Protein AF-A0A536CU49-F1 (afdb_monomer_lite)

Structure (mmCIF, N/CA/C/O backbo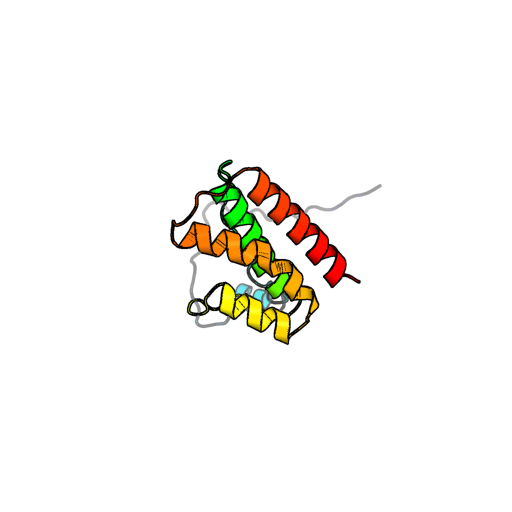ne):
data_AF-A0A536CU49-F1
#
_entry.id   AF-A0A536CU49-F1
#
loop_
_atom_site.group_PDB
_atom_site.id
_atom_site.type_symbol
_atom_site.label_atom_id
_atom_site.label_alt_id
_atom_site.label_comp_id
_atom_site.label_asym_id
_atom_site.label_entity_id
_atom_site.label_seq_id
_atom_site.pdbx_PDB_ins_code
_atom_site.Cartn_x
_atom_site.Cartn_y
_atom_site.Cartn_z
_atom_site.occupancy
_atom_site.B_iso_or_equiv
_atom_site.auth_seq_id
_atom_site.auth_comp_id
_atom_site.auth_asym_id
_atom_site.auth_atom_id
_atom_site.pdbx_PDB_model_num
ATOM 1 N N . GLU A 1 1 ? 16.621 44.906 29.253 1.00 39.53 1 GLU A N 1
ATOM 2 C CA . GLU A 1 1 ? 17.846 44.159 28.904 1.00 39.53 1 GLU A CA 1
ATOM 3 C C . GLU A 1 1 ? 17.840 42.791 29.567 1.00 39.53 1 GLU A C 1
ATOM 5 O O . GLU A 1 1 ? 17.280 42.629 30.644 1.00 39.53 1 GLU A O 1
ATOM 10 N N . ARG A 1 2 ? 18.380 41.801 28.858 1.00 41.38 2 ARG A N 1
ATOM 11 C CA . ARG A 1 2 ? 18.356 40.365 29.150 1.00 41.38 2 ARG A CA 1
ATOM 12 C C . ARG A 1 2 ? 19.735 39.996 29.711 1.00 41.38 2 ARG A C 1
ATOM 14 O O . ARG A 1 2 ? 20.719 40.246 29.029 1.00 41.38 2 ARG A O 1
ATOM 21 N N . MET A 1 3 ? 19.827 39.359 30.877 1.00 35.41 3 MET A N 1
ATOM 22 C CA . MET A 1 3 ? 21.050 38.648 31.283 1.00 35.41 3 MET A CA 1
ATOM 23 C C . MET A 1 3 ? 20.686 37.249 31.773 1.00 35.41 3 MET A C 1
ATOM 25 O O . MET A 1 3 ? 20.320 37.025 32.922 1.00 35.41 3 MET A O 1
ATOM 29 N N . VAL A 1 4 ? 20.763 36.308 30.833 1.00 48.16 4 VAL A N 1
ATOM 30 C CA . VAL A 1 4 ? 20.744 34.866 31.074 1.00 48.16 4 VAL A CA 1
ATOM 31 C C . VAL A 1 4 ? 22.100 34.501 31.668 1.00 48.16 4 VAL A C 1
ATOM 33 O O . VAL A 1 4 ? 23.130 34.658 31.018 1.00 48.16 4 VAL A O 1
ATOM 36 N N . ARG A 1 5 ? 22.116 34.050 32.922 1.00 48.97 5 ARG A N 1
ATOM 37 C CA . ARG A 1 5 ? 23.337 33.590 33.585 1.00 48.97 5 ARG A CA 1
ATOM 38 C C . ARG A 1 5 ? 23.568 32.130 33.198 1.00 48.97 5 ARG A C 1
ATOM 40 O O . ARG A 1 5 ? 23.006 31.226 33.809 1.00 48.97 5 ARG A O 1
ATOM 47 N N . GLU A 1 6 ? 24.359 31.908 32.152 1.00 46.66 6 GLU A N 1
ATOM 48 C CA . GLU A 1 6 ? 24.863 30.580 31.797 1.00 46.66 6 GLU A CA 1
ATOM 49 C C . GLU A 1 6 ? 25.726 30.036 32.942 1.00 46.66 6 GLU A C 1
ATOM 51 O O . GLU A 1 6 ? 26.795 30.560 33.254 1.00 46.66 6 GLU A O 1
ATOM 56 N N . ARG A 1 7 ? 25.262 28.964 33.585 1.00 47.81 7 ARG A N 1
ATOM 57 C CA . ARG A 1 7 ? 26.056 28.182 34.534 1.00 47.81 7 ARG A CA 1
ATOM 58 C C . ARG A 1 7 ? 26.721 27.048 33.748 1.00 47.81 7 ARG A C 1
ATOM 60 O O . ARG A 1 7 ? 26.145 25.979 33.581 1.00 47.81 7 ARG A O 1
ATOM 67 N N . ARG A 1 8 ? 27.918 27.302 33.213 1.00 46.06 8 ARG A N 1
ATOM 68 C CA . ARG A 1 8 ? 28.771 26.259 32.621 1.00 46.06 8 ARG A CA 1
ATOM 69 C C . ARG A 1 8 ? 29.323 25.381 33.744 1.00 46.06 8 ARG A C 1
ATOM 71 O O . ARG A 1 8 ? 30.083 25.857 34.581 1.00 46.06 8 ARG A O 1
ATOM 78 N N . ILE A 1 9 ? 28.926 24.112 33.766 1.00 47.34 9 ILE A N 1
ATOM 79 C CA . ILE A 1 9 ? 29.570 23.088 34.593 1.00 47.34 9 ILE A CA 1
ATOM 80 C C . ILE A 1 9 ? 30.825 22.659 33.833 1.00 47.34 9 ILE A C 1
ATOM 82 O O . ILE A 1 9 ? 30.732 22.016 32.790 1.00 47.34 9 ILE A O 1
ATOM 86 N N . ALA A 1 10 ? 31.993 23.072 34.319 1.00 42.09 10 ALA A N 1
ATOM 87 C CA . ALA A 1 10 ? 33.265 22.542 33.852 1.00 42.09 10 ALA A CA 1
ATOM 88 C C . ALA A 1 10 ? 33.465 21.158 34.485 1.00 42.09 10 ALA A C 1
ATOM 90 O O . ALA A 1 10 ? 33.571 21.043 35.705 1.00 42.09 10 ALA A O 1
ATOM 91 N N . LEU A 1 11 ? 33.468 20.111 33.660 1.00 51.81 11 LEU A N 1
ATOM 92 C CA . LEU A 1 11 ? 33.901 18.778 34.075 1.00 51.81 11 LEU A CA 1
ATOM 93 C C . LEU A 1 11 ? 35.438 18.779 34.150 1.00 51.81 11 LEU A C 1
ATOM 95 O O . LEU A 1 11 ? 36.073 19.205 33.182 1.00 51.81 11 LEU A O 1
ATOM 99 N N . PRO A 1 12 ? 36.050 18.349 35.267 1.00 46.56 12 PRO A N 1
ATOM 100 C CA . PRO A 1 12 ? 37.499 18.254 35.357 1.00 46.56 12 PRO A CA 1
ATOM 101 C C . PRO A 1 12 ? 38.023 17.209 34.362 1.00 46.56 12 PRO A C 1
ATOM 103 O O . PRO A 1 12 ? 37.477 16.112 34.228 1.00 46.56 12 PRO A O 1
ATOM 106 N N . ILE A 1 13 ? 39.085 17.582 33.648 1.00 45.22 13 ILE A N 1
ATOM 107 C CA . ILE A 1 13 ? 39.816 16.719 32.718 1.00 45.22 13 ILE A CA 1
ATOM 108 C C . ILE A 1 13 ? 40.393 15.555 33.532 1.00 45.22 13 ILE A C 1
ATOM 110 O O . ILE A 1 13 ? 41.222 15.777 34.410 1.00 45.22 13 ILE A O 1
ATOM 114 N N . GLY A 1 14 ? 39.927 14.334 33.257 1.00 51.25 14 GLY A N 1
ATOM 115 C CA . GLY A 1 14 ? 40.419 13.104 33.892 1.00 51.25 14 GLY A CA 1
ATOM 116 C C . GLY A 1 14 ? 39.410 12.330 34.746 1.00 51.25 14 GLY A C 1
ATOM 117 O O . GLY A 1 14 ? 39.788 11.322 35.330 1.00 51.25 14 GLY A O 1
ATOM 118 N N . ALA A 1 15 ? 38.140 12.741 34.819 1.00 40.94 15 ALA A N 1
ATOM 119 C CA . ALA A 1 15 ? 37.104 11.902 35.421 1.00 40.94 15 AL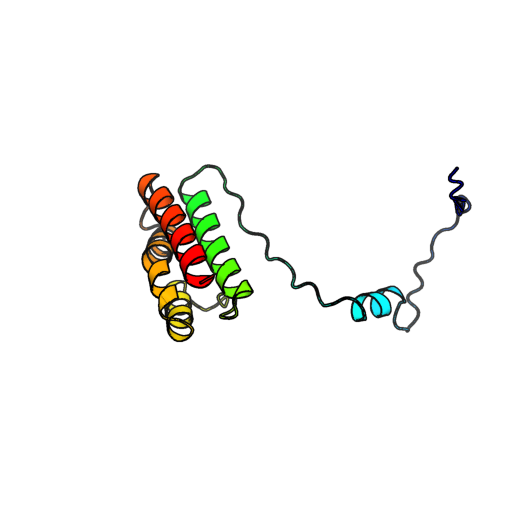A A CA 1
ATOM 120 C C . ALA A 1 15 ? 36.672 10.807 34.430 1.00 40.94 15 ALA A C 1
ATOM 122 O O . ALA A 1 15 ? 35.810 11.029 33.576 1.00 40.94 15 ALA A O 1
ATOM 123 N N . GLU A 1 16 ? 37.274 9.623 34.530 1.00 39.31 16 GLU A N 1
ATOM 124 C CA . GLU A 1 16 ? 36.664 8.421 33.972 1.00 39.31 16 GLU A CA 1
ATOM 125 C C . GLU A 1 16 ? 35.328 8.213 34.688 1.00 39.31 16 GLU A C 1
ATOM 127 O O . GLU A 1 16 ? 35.263 8.029 35.903 1.00 39.31 16 GLU A O 1
ATOM 132 N N . LEU A 1 17 ? 34.230 8.316 33.938 1.00 43.00 17 LEU A N 1
ATOM 133 C CA . LEU A 1 17 ? 32.925 7.901 34.428 1.00 43.00 17 LEU A CA 1
ATOM 134 C C . LEU A 1 17 ? 32.964 6.377 34.538 1.00 43.00 17 LEU A C 1
ATOM 136 O O . LEU A 1 17 ? 32.616 5.680 33.582 1.00 43.00 17 LEU A O 1
ATOM 140 N N . GLU A 1 18 ? 33.399 5.867 35.691 1.00 40.34 18 GLU A N 1
ATOM 141 C CA . GLU A 1 18 ? 33.148 4.484 36.072 1.00 40.34 18 GLU A CA 1
ATOM 142 C C . GLU A 1 18 ? 31.644 4.254 35.955 1.00 40.34 18 GLU A C 1
ATOM 144 O O . GLU A 1 18 ? 30.824 4.794 36.704 1.00 40.34 18 GLU A O 1
ATOM 149 N N . ARG A 1 19 ? 31.258 3.495 34.930 1.00 52.81 19 ARG A N 1
ATOM 150 C CA . ARG A 1 19 ? 29.873 3.129 34.668 1.00 52.81 19 ARG A CA 1
ATOM 151 C C . ARG A 1 19 ? 29.519 2.003 35.640 1.00 52.81 19 ARG A C 1
ATOM 153 O O . ARG A 1 19 ? 29.386 0.852 35.242 1.00 52.81 19 ARG A O 1
ATOM 160 N N . GLY A 1 20 ? 29.436 2.342 36.925 1.00 43.81 20 GLY A N 1
ATOM 161 C CA . GLY A 1 20 ? 28.988 1.445 37.978 1.00 43.81 20 GLY A CA 1
ATOM 162 C C . GLY A 1 20 ? 27.542 1.051 37.709 1.00 43.81 20 GLY A C 1
ATOM 163 O O . GLY A 1 20 ? 26.629 1.854 37.893 1.00 43.81 20 GLY A O 1
ATOM 164 N N . ALA A 1 21 ? 27.334 -0.175 37.232 1.00 54.06 21 ALA A N 1
ATOM 165 C CA . ALA A 1 21 ? 26.029 -0.812 37.256 1.00 54.06 21 ALA A CA 1
ATOM 166 C C . ALA A 1 21 ? 25.732 -1.176 38.715 1.00 54.06 21 ALA A C 1
ATOM 168 O O . ALA A 1 21 ? 26.064 -2.261 39.180 1.00 54.06 21 ALA A O 1
ATOM 169 N N . THR A 1 22 ? 25.189 -0.223 39.466 1.00 51.44 22 THR A N 1
ATOM 170 C CA . THR A 1 22 ? 24.542 -0.508 40.744 1.00 51.44 22 THR A CA 1
ATOM 171 C C . THR A 1 22 ? 23.198 -1.178 40.466 1.00 51.44 22 THR A C 1
ATOM 173 O O . THR A 1 22 ? 22.490 -0.783 39.538 1.00 51.44 22 THR A O 1
ATOM 176 N N . ASP A 1 23 ? 22.854 -2.197 41.259 1.00 54.44 23 ASP A N 1
ATOM 177 C CA . ASP A 1 23 ? 21.572 -2.918 41.238 1.00 54.44 23 ASP A CA 1
ATOM 178 C C . ASP A 1 23 ? 20.404 -2.001 41.653 1.00 54.44 23 ASP A C 1
ATOM 180 O O . ASP A 1 23 ? 19.811 -2.116 42.724 1.00 54.44 23 ASP A O 1
ATOM 184 N N . GLY A 1 24 ? 20.087 -1.026 40.805 1.00 65.06 24 GLY A N 1
ATOM 185 C CA . GLY A 1 24 ? 19.047 -0.038 41.027 1.00 65.06 24 GLY A CA 1
ATOM 186 C C . GLY A 1 24 ? 18.617 0.622 39.722 1.00 65.06 24 GLY A C 1
ATOM 187 O O . GLY A 1 24 ? 19.417 0.845 38.813 1.00 65.06 24 GLY A O 1
ATOM 188 N N . LEU A 1 25 ? 17.321 0.927 39.623 1.00 55.09 25 LEU A N 1
ATOM 189 C CA . LEU A 1 25 ? 16.727 1.651 38.497 1.00 55.09 25 LEU A CA 1
ATOM 190 C C . LEU A 1 25 ? 17.508 2.945 38.239 1.00 55.09 25 LEU A C 1
ATOM 192 O O . LEU A 1 25 ? 17.478 3.877 39.043 1.00 55.09 25 LEU A O 1
ATOM 196 N N . SER A 1 26 ? 18.212 2.999 37.108 1.00 73.25 26 SER A N 1
ATOM 197 C CA . SER A 1 26 ? 18.966 4.189 36.727 1.00 73.25 26 SER A CA 1
ATOM 198 C C . SER A 1 26 ? 18.027 5.386 36.563 1.00 73.25 26 SER A C 1
ATOM 200 O O . SER A 1 26 ? 16.892 5.251 36.101 1.00 73.25 26 SER A O 1
ATOM 202 N N . LEU A 1 27 ? 18.515 6.591 36.873 1.00 73.25 27 LEU A N 1
ATOM 203 C CA . LEU A 1 27 ? 17.778 7.838 36.635 1.00 73.25 27 LEU A CA 1
ATOM 204 C C . LEU A 1 27 ? 17.278 7.936 35.180 1.00 73.25 27 LEU A C 1
ATOM 206 O O . LEU A 1 27 ? 16.182 8.431 34.931 1.00 73.25 27 LEU A O 1
ATOM 210 N N . GLY A 1 28 ? 18.046 7.402 34.224 1.00 73.38 28 GLY A N 1
ATOM 211 C CA . GLY A 1 28 ? 17.640 7.300 32.822 1.00 73.38 28 GLY A CA 1
ATOM 212 C C . GLY A 1 28 ? 16.418 6.402 32.601 1.00 73.38 28 GLY A C 1
ATOM 213 O O . GLY A 1 28 ? 15.539 6.768 31.826 1.00 73.38 28 GLY A O 1
ATOM 214 N N . ALA A 1 29 ? 16.315 5.271 33.307 1.00 71.44 29 ALA A N 1
ATOM 215 C CA . ALA A 1 29 ? 15.147 4.391 33.250 1.00 71.44 29 ALA A CA 1
ATOM 216 C C . ALA A 1 29 ? 13.896 5.058 33.851 1.00 71.44 29 ALA A C 1
ATOM 218 O O . ALA A 1 29 ? 12.811 4.959 33.277 1.00 71.44 29 ALA A O 1
ATOM 219 N N . THR A 1 30 ? 14.057 5.800 34.950 1.00 74.50 30 THR A N 1
ATOM 220 C CA . THR A 1 30 ? 12.977 6.584 35.572 1.00 74.50 30 THR A CA 1
ATOM 221 C C . THR A 1 30 ? 12.513 7.732 34.674 1.00 74.50 30 THR A C 1
ATOM 223 O O . THR A 1 30 ? 11.322 7.971 34.535 1.00 74.50 30 THR A O 1
ATOM 226 N N . LEU A 1 31 ? 13.423 8.433 33.996 1.00 76.69 31 LEU A N 1
ATOM 227 C CA . LEU A 1 31 ? 13.039 9.481 33.043 1.00 76.69 31 LEU A CA 1
ATOM 228 C C . LEU A 1 31 ? 12.387 8.901 31.780 1.00 76.69 31 LEU A C 1
ATOM 230 O O . LEU A 1 31 ? 11.441 9.483 31.251 1.00 76.69 31 LEU A O 1
ATOM 234 N N . ALA A 1 32 ? 12.845 7.737 31.312 1.00 70.94 32 ALA A N 1
ATOM 235 C CA . ALA A 1 32 ? 12.245 7.047 30.174 1.00 70.94 32 ALA A CA 1
ATOM 236 C C . ALA A 1 32 ? 10.812 6.564 30.455 1.00 70.94 32 ALA A C 1
ATOM 238 O O . ALA A 1 32 ? 10.0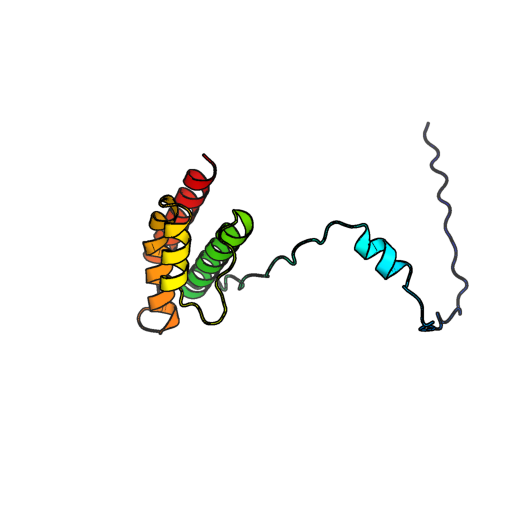12 6.510 29.523 1.00 70.94 32 ALA A O 1
ATOM 239 N N . SER A 1 33 ? 10.471 6.235 31.707 1.00 71.19 33 SER A N 1
ATOM 240 C CA . SER A 1 33 ? 9.108 5.835 32.088 1.00 71.19 33 SER A CA 1
ATOM 241 C C . SER A 1 33 ? 8.137 7.016 32.209 1.00 71.19 33 SER A C 1
ATOM 243 O O . SER A 1 33 ? 6.934 6.823 32.041 1.00 71.19 33 SER A O 1
ATOM 245 N N . LEU A 1 34 ? 8.647 8.231 32.446 1.00 79.56 34 LEU A N 1
ATOM 246 C CA . LEU A 1 34 ? 7.858 9.470 32.496 1.00 79.56 34 LEU A CA 1
ATOM 247 C C . LEU A 1 34 ? 7.549 10.045 31.109 1.00 79.56 34 LEU A C 1
ATOM 249 O O . LEU A 1 34 ? 6.610 10.826 30.950 1.00 79.56 34 LEU A O 1
ATOM 253 N N . LEU A 1 35 ? 8.335 9.681 30.096 1.00 71.31 35 LEU A N 1
ATOM 254 C CA . LEU A 1 35 ? 8.069 10.075 28.721 1.00 71.31 35 LEU A CA 1
ATOM 255 C C . LEU A 1 35 ? 7.028 9.123 28.116 1.00 71.31 35 LEU A C 1
ATOM 257 O O . LEU A 1 35 ? 7.178 7.904 28.231 1.00 71.31 35 LEU A O 1
ATOM 261 N N . PRO A 1 36 ? 5.996 9.636 27.414 1.00 64.31 36 PRO A N 1
ATOM 262 C CA . PRO A 1 36 ? 5.111 8.783 26.638 1.00 64.31 36 PRO A CA 1
ATOM 263 C C . PRO A 1 36 ? 5.972 7.903 25.739 1.00 64.31 36 PRO A C 1
ATOM 265 O O . PRO A 1 36 ? 6.839 8.424 25.030 1.00 64.31 36 PRO A O 1
ATOM 268 N N . ARG A 1 37 ? 5.754 6.581 25.769 1.00 60.91 37 ARG A N 1
ATOM 269 C CA . ARG A 1 37 ? 6.434 5.644 24.869 1.00 60.91 37 ARG A CA 1
ATOM 270 C C . ARG A 1 37 ? 6.243 6.138 23.438 1.00 60.91 37 ARG A C 1
ATOM 272 O O . ARG A 1 37 ? 5.193 5.926 22.832 1.00 60.91 37 ARG A O 1
ATOM 279 N N . ARG A 1 38 ? 7.255 6.812 22.884 1.00 55.69 38 ARG A N 1
ATOM 280 C CA . ARG A 1 38 ? 7.277 7.155 21.466 1.00 55.69 38 ARG A CA 1
ATOM 281 C C . ARG A 1 38 ? 7.305 5.828 20.731 1.00 55.69 38 ARG A C 1
ATOM 283 O O . ARG A 1 38 ? 8.306 5.117 20.790 1.00 55.69 38 ARG A O 1
ATOM 290 N N . ARG A 1 39 ? 6.195 5.478 20.074 1.00 59.44 39 ARG A N 1
ATOM 291 C CA . ARG A 1 39 ? 6.162 4.336 19.158 1.00 59.44 39 ARG A CA 1
ATOM 292 C C . ARG A 1 39 ? 7.322 4.523 18.183 1.00 59.44 39 ARG A C 1
ATOM 294 O O . ARG A 1 39 ? 7.403 5.553 17.511 1.00 59.44 39 ARG A O 1
ATOM 301 N N . SER A 1 40 ? 8.252 3.571 18.190 1.00 57.69 40 SER A N 1
ATOM 302 C CA . SER A 1 40 ? 9.358 3.511 17.238 1.00 57.69 40 SER A CA 1
ATOM 303 C C . SER A 1 40 ? 8.780 3.681 15.833 1.00 57.69 40 SER A C 1
ATOM 305 O O . SER A 1 40 ? 7.950 2.880 15.406 1.00 57.69 40 SER A O 1
AT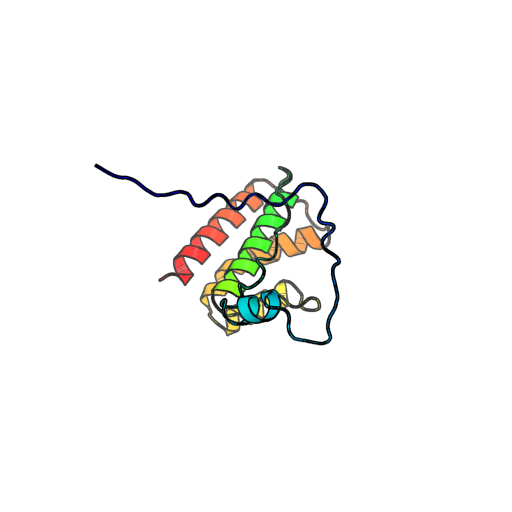OM 307 N N . ARG A 1 41 ? 9.150 4.759 15.132 1.00 64.62 41 ARG A N 1
ATOM 308 C CA . ARG A 1 41 ? 8.747 4.937 13.734 1.00 64.62 41 ARG A CA 1
ATOM 309 C C . ARG A 1 41 ? 9.518 3.914 12.910 1.00 64.62 41 ARG A C 1
ATOM 311 O O . ARG A 1 41 ? 10.729 4.046 12.747 1.00 64.62 41 ARG A O 1
ATOM 318 N N . ARG A 1 42 ? 8.813 2.912 12.383 1.00 79.44 42 ARG A N 1
ATOM 319 C CA . ARG A 1 42 ? 9.377 1.922 11.460 1.00 79.44 42 ARG A CA 1
ATOM 320 C C . ARG A 1 42 ? 9.951 2.652 10.238 1.00 79.44 42 ARG A C 1
ATOM 322 O O . ARG A 1 42 ? 9.216 3.328 9.513 1.00 79.44 42 ARG A O 1
ATOM 329 N N . ARG A 1 43 ? 11.270 2.568 10.027 1.00 78.50 43 ARG A N 1
ATOM 330 C CA . ARG A 1 43 ? 11.942 3.234 8.900 1.00 78.50 43 ARG A CA 1
ATOM 331 C C . ARG A 1 43 ? 11.606 2.496 7.609 1.00 78.50 43 ARG A C 1
ATOM 333 O O . ARG A 1 43 ? 11.827 1.294 7.523 1.00 78.50 43 ARG A O 1
ATOM 340 N N . GLY A 1 44 ? 11.058 3.221 6.640 1.00 78.69 44 GLY A N 1
ATOM 341 C CA . GLY A 1 44 ? 10.725 2.653 5.338 1.00 78.69 44 GLY A CA 1
ATOM 342 C C . GLY A 1 44 ? 11.935 2.393 4.455 1.00 78.69 44 GLY A C 1
ATOM 343 O O . GLY A 1 44 ? 13.004 2.959 4.710 1.00 78.69 44 GLY A O 1
ATOM 344 N N . PRO A 1 45 ? 11.761 1.557 3.417 1.00 82.75 45 PRO A N 1
ATOM 345 C CA . PRO A 1 45 ? 12.755 1.416 2.366 1.00 82.75 45 PRO A CA 1
ATOM 346 C C . PRO A 1 45 ? 13.022 2.779 1.716 1.00 82.75 45 PRO A C 1
ATOM 348 O O . PRO A 1 45 ? 12.131 3.630 1.624 1.00 82.75 45 PRO A O 1
ATOM 351 N N . HIS A 1 46 ? 14.271 2.993 1.305 1.00 77.50 46 HIS A N 1
ATOM 352 C CA . HIS A 1 46 ? 14.647 4.167 0.528 1.00 77.50 46 HIS A CA 1
ATOM 353 C C . HIS A 1 46 ? 14.098 4.034 -0.897 1.00 77.50 46 HIS A C 1
ATOM 355 O O . HIS A 1 46 ? 14.077 2.932 -1.443 1.00 77.50 46 HIS A O 1
ATOM 361 N N . ASP A 1 47 ? 13.646 5.146 -1.475 1.00 82.06 47 ASP A N 1
ATOM 362 C CA . ASP A 1 47 ? 13.315 5.205 -2.898 1.00 82.06 47 ASP A CA 1
ATOM 363 C C . ASP A 1 47 ? 14.638 5.308 -3.665 1.00 82.06 47 ASP A C 1
ATOM 365 O O . ASP A 1 47 ? 15.341 6.309 -3.554 1.00 82.06 47 ASP A O 1
ATOM 369 N N . ASP A 1 48 ? 15.011 4.240 -4.366 1.00 86.81 48 ASP A N 1
ATOM 370 C CA . ASP A 1 48 ? 16.259 4.122 -5.128 1.00 86.81 48 ASP A CA 1
ATOM 371 C C . ASP A 1 48 ? 16.171 4.769 -6.524 1.00 86.81 48 ASP A C 1
ATOM 373 O O . ASP A 1 48 ? 17.093 4.646 -7.328 1.00 86.81 48 ASP A O 1
ATOM 377 N N . GLY A 1 49 ? 15.065 5.463 -6.819 1.00 88.62 49 GLY A N 1
ATOM 378 C CA . GLY A 1 49 ? 14.799 6.085 -8.114 1.00 88.62 49 GLY A CA 1
ATOM 379 C C . GLY A 1 49 ? 14.225 5.119 -9.149 1.00 88.62 49 GLY A C 1
ATOM 380 O O . GLY A 1 49 ? 13.862 5.549 -10.245 1.00 88.62 49 GLY A O 1
ATOM 381 N N . THR A 1 50 ? 14.097 3.831 -8.820 1.00 93.62 50 THR A N 1
ATOM 382 C CA . THR A 1 50 ? 13.458 2.847 -9.694 1.00 93.62 50 THR A CA 1
ATOM 383 C C . THR A 1 50 ? 11.946 2.797 -9.454 1.00 93.62 50 THR A C 1
ATOM 385 O O . THR A 1 50 ? 11.475 3.043 -8.338 1.00 93.62 50 THR A O 1
ATOM 388 N N . PRO A 1 51 ? 11.145 2.401 -10.460 1.00 94.81 51 PRO A N 1
ATOM 389 C CA . PRO A 1 51 ? 9.718 2.162 -10.256 1.00 94.81 51 PRO A CA 1
ATOM 390 C C . PRO A 1 51 ? 9.420 1.140 -9.145 1.00 94.81 51 PRO A C 1
ATOM 392 O O . PRO A 1 51 ? 8.479 1.311 -8.370 1.00 94.81 51 PRO A O 1
ATOM 395 N N . ALA A 1 52 ? 10.255 0.104 -9.020 1.00 93.50 52 ALA A N 1
ATOM 396 C CA . ALA A 1 52 ? 10.124 -0.916 -7.985 1.00 93.50 52 ALA A CA 1
ATOM 397 C C . ALA A 1 52 ? 10.387 -0.355 -6.577 1.00 93.50 52 ALA A C 1
ATOM 399 O O . ALA A 1 52 ? 9.627 -0.634 -5.646 1.00 93.50 52 ALA A O 1
ATOM 400 N N . GLY A 1 53 ? 11.436 0.455 -6.409 1.00 93.75 53 GLY A N 1
ATOM 401 C CA . GLY A 1 53 ? 11.732 1.146 -5.153 1.00 93.75 53 GLY A CA 1
ATOM 402 C C . GLY A 1 53 ? 10.612 2.099 -4.746 1.00 93.75 53 GLY A C 1
ATOM 403 O O . GLY A 1 53 ? 10.141 2.049 -3.605 1.00 93.75 53 GLY A O 1
ATOM 404 N N . ALA A 1 54 ? 10.101 2.879 -5.700 1.00 95.19 54 ALA A N 1
ATOM 405 C CA . ALA A 1 54 ? 8.961 3.759 -5.480 1.00 95.19 54 ALA A CA 1
ATOM 406 C C . ALA A 1 54 ? 7.715 2.985 -5.017 1.00 95.19 54 ALA A C 1
ATOM 408 O O . ALA A 1 54 ? 7.070 3.387 -4.046 1.00 95.19 54 ALA A O 1
ATOM 409 N N . LEU A 1 55 ? 7.394 1.849 -5.648 1.00 95.50 55 LEU A N 1
ATOM 410 C CA . LEU A 1 55 ? 6.237 1.034 -5.268 1.00 95.50 55 LEU A CA 1
ATOM 411 C C . LEU A 1 55 ? 6.384 0.422 -3.865 1.00 95.50 55 LEU A C 1
ATOM 413 O O . LEU A 1 55 ? 5.449 0.482 -3.064 1.00 95.50 55 LEU A O 1
ATOM 417 N N . ARG A 1 56 ? 7.578 -0.076 -3.510 1.00 95.06 56 ARG A N 1
ATOM 418 C CA . ARG A 1 56 ? 7.883 -0.542 -2.141 1.00 95.06 56 ARG A CA 1
ATOM 419 C C . ARG A 1 56 ? 7.713 0.577 -1.114 1.00 95.06 56 ARG A C 1
ATOM 421 O O . ARG A 1 56 ? 7.151 0.347 -0.042 1.00 95.06 56 ARG A O 1
ATOM 428 N N . ALA A 1 57 ? 8.174 1.786 -1.432 1.00 95.00 57 ALA A N 1
ATOM 429 C CA . ALA A 1 57 ? 8.020 2.946 -0.562 1.00 95.00 57 ALA A CA 1
ATOM 430 C C . ALA A 1 57 ? 6.545 3.352 -0.392 1.00 95.00 57 ALA A C 1
ATOM 432 O O . ALA A 1 57 ? 6.137 3.698 0.718 1.00 95.00 57 ALA A O 1
ATOM 433 N N . ILE A 1 58 ? 5.732 3.280 -1.453 1.00 96.19 58 ILE A N 1
ATOM 434 C CA . ILE A 1 58 ? 4.285 3.550 -1.402 1.00 96.19 58 ILE A CA 1
ATOM 435 C C . ILE A 1 58 ? 3.577 2.527 -0.510 1.00 96.19 58 ILE A C 1
ATOM 437 O O . ILE A 1 58 ? 2.866 2.923 0.414 1.00 96.19 58 ILE A O 1
ATOM 441 N N . TYR A 1 59 ? 3.824 1.231 -0.713 1.00 96.62 59 TYR A N 1
ATOM 442 C CA . TYR A 1 59 ? 3.239 0.189 0.131 1.00 96.62 59 TYR A CA 1
ATOM 443 C C . TYR A 1 59 ? 3.655 0.345 1.602 1.00 96.62 59 TYR A C 1
ATOM 445 O O . TYR A 1 59 ? 2.827 0.262 2.506 1.00 96.62 59 TYR A O 1
ATOM 453 N N . TRP A 1 60 ? 4.917 0.689 1.877 1.00 95.75 60 TRP A N 1
ATOM 454 C CA . TRP A 1 60 ? 5.351 0.972 3.248 1.00 95.75 60 TRP A CA 1
ATOM 455 C C . TRP A 1 60 ? 4.615 2.159 3.883 1.00 95.75 60 TRP A C 1
ATOM 457 O O . TRP A 1 60 ? 4.295 2.139 5.074 1.00 95.75 60 TRP A O 1
ATOM 467 N N . ARG A 1 61 ? 4.333 3.211 3.103 1.00 95.69 61 ARG A N 1
ATOM 468 C CA . ARG A 1 61 ? 3.544 4.360 3.573 1.00 95.69 61 ARG A CA 1
ATOM 469 C C . ARG A 1 61 ? 2.104 3.963 3.885 1.00 95.69 61 ARG A C 1
ATOM 471 O O . ARG A 1 61 ? 1.593 4.435 4.900 1.00 95.69 61 ARG A O 1
ATOM 478 N N . LEU A 1 62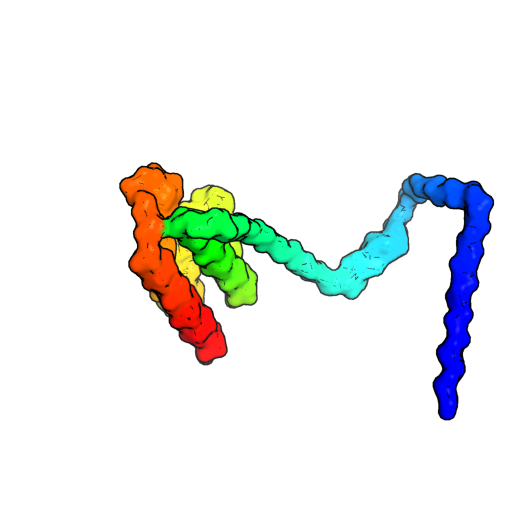 ? 1.501 3.075 3.089 1.00 97.00 62 LEU A N 1
ATOM 479 C CA . LEU A 1 62 ? 0.185 2.488 3.363 1.00 97.00 62 LEU A CA 1
ATOM 480 C C . LEU A 1 62 ? 0.177 1.745 4.711 1.00 97.00 62 LEU A C 1
ATOM 482 O O . LEU A 1 62 ? -0.671 2.029 5.555 1.00 97.00 62 LEU A O 1
ATOM 486 N N . LEU A 1 63 ? 1.168 0.883 4.972 1.00 95.81 63 LEU A N 1
ATOM 487 C CA . LEU A 1 63 ? 1.303 0.196 6.268 1.00 95.81 63 LEU A CA 1
ATOM 488 C C . LEU A 1 63 ? 1.429 1.190 7.432 1.00 95.81 63 L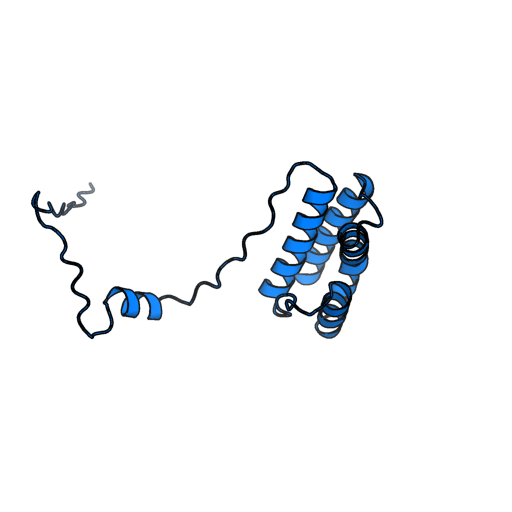EU A C 1
ATOM 490 O O . LEU A 1 63 ? 0.782 1.052 8.470 1.00 95.81 63 LEU A O 1
ATOM 494 N N . GLY A 1 64 ? 2.231 2.239 7.240 1.00 94.62 64 GLY A N 1
ATOM 495 C CA . GLY A 1 64 ? 2.371 3.306 8.224 1.00 94.62 64 GLY A CA 1
ATOM 496 C C . GLY A 1 64 ? 1.093 4.112 8.431 1.00 94.62 64 GLY A C 1
ATOM 497 O O . GLY A 1 64 ? 0.887 4.630 9.526 1.00 94.62 64 GLY A O 1
ATOM 498 N N . LEU A 1 65 ? 0.248 4.264 7.410 1.00 94.88 65 LEU A N 1
ATOM 499 C CA . LEU A 1 65 ? -1.057 4.909 7.540 1.00 94.88 65 LEU A CA 1
ATOM 500 C C . LEU A 1 65 ? -1.989 4.050 8.400 1.00 94.88 65 LEU A C 1
ATOM 502 O O . LEU A 1 65 ? -2.565 4.572 9.353 1.00 94.88 65 LEU A O 1
ATOM 506 N N . ALA A 1 66 ? -2.054 2.743 8.140 1.00 95.19 66 ALA A N 1
ATOM 507 C CA . ALA A 1 66 ? -2.854 1.801 8.923 1.00 95.19 66 ALA A CA 1
ATOM 508 C C . ALA A 1 66 ? -2.423 1.746 10.400 1.00 95.19 66 ALA A C 1
ATOM 510 O O . ALA A 1 66 ? -3.256 1.788 11.305 1.00 95.19 66 ALA A O 1
ATOM 511 N N . GLU A 1 67 ? -1.116 1.745 10.677 1.00 93.25 67 GLU A N 1
ATOM 512 C CA . GLU A 1 67 ? -0.603 1.778 12.054 1.00 93.25 67 GLU A CA 1
ATOM 513 C C . GLU A 1 67 ? -0.934 3.093 12.779 1.00 93.25 67 GLU A C 1
ATOM 515 O O . GLU A 1 67 ? -1.183 3.087 13.988 1.00 93.25 67 GLU A O 1
ATOM 520 N N . ARG A 1 68 ? -0.966 4.224 12.059 1.00 91.94 68 ARG A N 1
ATOM 521 C CA . ARG A 1 68 ? -1.339 5.527 12.635 1.00 91.94 68 ARG A CA 1
ATOM 522 C C . ARG A 1 68 ? -2.834 5.654 12.902 1.00 91.94 68 ARG A C 1
ATOM 524 O O . ARG A 1 68 ? -3.193 6.278 13.894 1.00 91.94 68 ARG A O 1
ATOM 531 N N . LEU A 1 69 ? -3.673 5.110 12.024 1.00 92.12 69 LEU A N 1
ATOM 532 C CA . LEU A 1 69 ? -5.129 5.262 12.097 1.00 92.12 69 LEU A CA 1
ATOM 533 C C . LEU A 1 69 ? -5.826 4.174 12.922 1.00 92.12 69 LEU A C 1
ATOM 535 O O . LEU A 1 69 ? -7.018 4.287 13.173 1.00 92.12 69 LEU A O 1
ATOM 539 N N . GLY A 1 70 ? -5.099 3.151 13.381 1.00 89.81 70 GLY A N 1
ATOM 540 C CA . GLY A 1 70 ? -5.619 2.166 14.335 1.00 89.81 70 GLY A CA 1
ATOM 541 C C . GLY A 1 70 ? -5.689 0.715 13.851 1.00 89.81 70 GLY A C 1
ATOM 542 O O . GLY A 1 70 ? -5.390 -0.150 14.673 1.00 89.81 70 GLY A O 1
ATOM 543 N N . PRO A 1 71 ? -5.979 0.404 12.569 1.00 91.25 71 PRO A N 1
ATOM 544 C CA . PRO A 1 71 ? -6.013 -0.982 12.088 1.00 91.25 71 PRO A CA 1
ATOM 545 C C . PRO A 1 71 ? -4.704 -1.758 12.288 1.00 91.25 71 PRO A C 1
ATOM 547 O O . PRO A 1 71 ? -4.697 -2.987 12.295 1.00 91.25 71 PRO A O 1
ATOM 550 N N . GLY A 1 72 ? -3.591 -1.051 12.482 1.00 92.19 72 GLY A N 1
ATOM 551 C CA . GLY A 1 72 ? -2.323 -1.654 12.863 1.00 92.19 72 GLY A CA 1
ATOM 552 C C . GLY A 1 72 ? -1.453 -2.037 11.671 1.00 92.19 72 GLY A C 1
ATOM 553 O O . GLY A 1 72 ? -1.827 -1.907 10.504 1.00 92.19 72 GLY A O 1
ATOM 554 N N . TRP A 1 73 ? -0.240 -2.472 11.996 1.00 94.38 73 TRP A N 1
ATOM 555 C CA . TRP A 1 73 ? 0.748 -2.906 11.014 1.00 94.38 73 TRP A CA 1
ATOM 556 C C . TRP A 1 73 ? 0.386 -4.289 10.440 1.00 94.38 73 TRP A C 1
ATOM 558 O O . TRP A 1 73 ? -0.436 -5.004 11.015 1.00 94.38 73 TRP A O 1
ATOM 568 N N . ARG A 1 74 ? 0.997 -4.662 9.307 1.00 94.94 74 ARG A N 1
ATOM 569 C CA . ARG A 1 74 ? 0.887 -6.016 8.741 1.00 94.94 74 ARG A CA 1
ATOM 570 C C . ARG A 1 74 ? 1.743 -6.993 9.537 1.00 94.94 74 ARG A C 1
ATOM 572 O O . ARG A 1 74 ? 2.946 -6.759 9.687 1.00 94.94 74 ARG A O 1
ATOM 579 N N . GLU A 1 75 ? 1.162 -8.093 9.992 1.00 93.06 75 GLU A N 1
ATOM 580 C CA . GLU A 1 75 ? 1.924 -9.108 10.723 1.00 93.06 75 GLU A CA 1
ATOM 581 C C . GLU A 1 75 ? 2.945 -9.816 9.810 1.00 93.06 75 GLU A C 1
ATOM 583 O O . GLU A 1 75 ? 2.724 -9.931 8.604 1.00 93.06 75 GLU A O 1
ATOM 588 N N . PRO A 1 76 ? 4.088 -10.308 10.329 1.00 89.19 76 PRO A N 1
ATOM 589 C CA . PRO A 1 76 ? 5.120 -10.928 9.491 1.00 89.19 76 PRO A CA 1
ATOM 590 C C . PRO A 1 76 ? 4.621 -12.101 8.635 1.00 89.19 76 PRO A C 1
ATOM 592 O O . PRO A 1 76 ? 5.077 -12.255 7.502 1.00 89.19 76 PRO A O 1
ATOM 595 N N . ALA A 1 77 ? 3.689 -12.894 9.173 1.00 91.88 77 ALA A N 1
ATOM 596 C CA . ALA A 1 77 ? 3.081 -14.042 8.500 1.00 91.88 77 ALA A CA 1
ATOM 597 C C . ALA A 1 77 ? 1.863 -13.679 7.631 1.00 91.88 77 ALA A C 1
ATOM 599 O O . ALA A 1 77 ? 1.429 -14.500 6.834 1.00 91.88 77 ALA A O 1
ATOM 600 N N . GLU A 1 78 ? 1.320 -12.469 7.776 1.00 94.06 78 GLU A N 1
ATOM 601 C CA . GLU A 1 78 ? 0.139 -12.005 7.044 1.00 94.06 78 GLU A CA 1
ATOM 602 C C . GLU A 1 78 ? 0.551 -11.555 5.641 1.00 94.06 78 GLU A C 1
ATOM 604 O O . GLU A 1 78 ? 1.456 -10.735 5.485 1.00 94.06 78 GLU A O 1
ATOM 609 N N . THR A 1 79 ? -0.091 -12.065 4.597 1.00 94.75 79 THR A N 1
ATOM 610 C CA . THR A 1 79 ? 0.141 -11.621 3.212 1.00 94.75 79 THR A CA 1
ATOM 611 C C . THR A 1 79 ? -0.361 -10.182 2.989 1.00 94.75 79 THR A C 1
ATOM 613 O O . THR A 1 79 ? -1.165 -9.675 3.775 1.00 94.75 79 THR A O 1
ATOM 616 N N . PRO A 1 80 ? 0.103 -9.465 1.944 1.00 95.81 80 PRO A N 1
ATOM 617 C CA . PRO A 1 80 ? -0.429 -8.137 1.618 1.00 95.81 80 PRO A CA 1
ATOM 618 C C . PRO A 1 80 ? -1.951 -8.123 1.416 1.00 95.81 80 PRO A C 1
ATOM 620 O O . PRO A 1 80 ? -2.625 -7.215 1.898 1.00 95.81 80 PRO A O 1
ATOM 623 N N . ASP A 1 81 ? -2.485 -9.149 0.755 1.00 95.56 81 ASP A N 1
ATOM 624 C CA . ASP A 1 81 ? -3.915 -9.291 0.481 1.00 95.56 81 ASP A CA 1
ATOM 625 C C . ASP A 1 81 ? -4.733 -9.581 1.754 1.00 95.56 81 ASP A C 1
ATOM 627 O O . ASP A 1 81 ? -5.770 -8.962 1.992 1.00 95.56 81 ASP A O 1
ATOM 631 N N . GLU A 1 82 ? -4.238 -10.448 2.646 1.00 96.88 82 GLU A N 1
ATOM 632 C CA . GLU A 1 82 ? -4.861 -10.671 3.961 1.00 96.88 82 GLU A CA 1
ATOM 633 C C . GLU A 1 82 ? -4.900 -9.397 4.803 1.00 96.88 82 GLU A C 1
ATOM 635 O O . GLU A 1 82 ? -5.943 -9.078 5.382 1.00 96.88 82 GLU A O 1
ATOM 640 N N . HIS A 1 83 ? -3.802 -8.635 4.810 1.00 97.56 83 HIS A N 1
ATOM 641 C CA . HIS A 1 83 ? -3.756 -7.344 5.490 1.00 97.56 83 HIS A CA 1
ATOM 642 C C . HIS A 1 83 ? -4.798 -6.390 4.925 1.00 97.56 83 HIS A C 1
ATOM 644 O O . HIS A 1 83 ? -5.576 -5.822 5.687 1.00 97.56 83 HIS A O 1
ATOM 650 N N . ALA A 1 84 ? -4.870 -6.263 3.600 1.00 97.25 84 ALA A N 1
ATOM 651 C CA . ALA A 1 84 ? -5.840 -5.407 2.930 1.00 97.25 84 ALA A CA 1
ATOM 652 C C . ALA A 1 84 ? -7.285 -5.784 3.287 1.00 97.25 84 ALA A C 1
ATOM 654 O O . ALA A 1 84 ? -8.068 -4.914 3.670 1.00 97.25 84 ALA A O 1
ATOM 655 N N . ARG A 1 85 ? -7.625 -7.080 3.264 1.00 97.50 85 ARG A N 1
ATOM 656 C CA . ARG A 1 85 ? -8.941 -7.567 3.707 1.00 97.50 85 ARG A CA 1
ATOM 657 C C . ARG A 1 85 ? -9.231 -7.187 5.156 1.00 97.50 85 ARG A C 1
ATOM 659 O O . ARG A 1 85 ? -10.326 -6.717 5.457 1.00 97.50 85 ARG A O 1
ATOM 666 N N . ARG A 1 86 ? -8.256 -7.337 6.054 1.00 97.31 86 ARG A N 1
ATOM 667 C CA . ARG A 1 86 ? -8.406 -6.945 7.461 1.00 97.31 86 ARG A CA 1
ATOM 668 C C . ARG A 1 86 ? -8.619 -5.438 7.630 1.00 97.31 86 ARG A C 1
ATOM 670 O O . ARG A 1 86 ? -9.419 -5.043 8.474 1.00 97.31 86 ARG A O 1
ATOM 677 N N . LEU A 1 87 ? -7.948 -4.603 6.834 1.00 97.56 87 LEU A N 1
ATOM 678 C CA . LEU A 1 87 ? -8.178 -3.154 6.827 1.00 97.56 87 LEU A CA 1
ATOM 679 C C . LEU A 1 87 ? -9.611 -2.818 6.396 1.00 97.56 87 LEU A C 1
ATOM 681 O O . LEU A 1 87 ? -10.273 -2.028 7.065 1.00 97.56 87 LEU A O 1
ATOM 685 N N . VAL A 1 88 ? -10.108 -3.463 5.336 1.00 97.75 88 VAL A N 1
ATOM 686 C CA . VAL A 1 88 ? -11.484 -3.285 4.837 1.00 97.75 88 VAL A CA 1
ATOM 687 C C . VAL A 1 88 ? -12.527 -3.664 5.889 1.00 97.75 88 VAL A C 1
ATOM 689 O O . VAL A 1 88 ? -13.533 -2.973 6.027 1.00 97.75 88 VAL A O 1
ATOM 692 N N . LEU A 1 89 ? -12.282 -4.723 6.668 1.00 96.69 89 LEU A N 1
ATOM 693 C CA . LEU A 1 89 ? -13.163 -5.108 7.777 1.00 96.69 89 LEU A CA 1
ATOM 694 C C . LEU A 1 89 ? -13.218 -4.052 8.893 1.00 96.69 89 LEU A C 1
ATOM 696 O O . LEU A 1 89 ? -14.226 -3.969 9.591 1.00 96.69 89 LEU A O 1
ATOM 700 N N . ALA A 1 90 ? -12.158 -3.258 9.074 1.00 95.19 90 ALA A N 1
ATOM 701 C CA . ALA A 1 90 ? -12.137 -2.165 10.044 1.00 95.19 90 ALA A CA 1
ATOM 702 C C . ALA A 1 90 ? -12.830 -0.898 9.513 1.00 95.19 90 ALA A C 1
ATOM 704 O O . ALA A 1 90 ? -13.511 -0.212 10.272 1.00 95.19 90 ALA A O 1
ATOM 705 N N . ASP A 1 91 ? -12.650 -0.583 8.228 1.00 96.25 91 ASP A N 1
ATOM 706 C CA . ASP A 1 91 ? -13.311 0.525 7.532 1.00 96.25 91 ASP A CA 1
ATOM 707 C C . ASP A 1 91 ? -13.324 0.250 6.017 1.00 96.25 91 ASP A C 1
ATOM 709 O O . ASP A 1 91 ? -12.279 0.056 5.393 1.00 96.25 91 ASP A O 1
ATOM 713 N N . ALA A 1 92 ? -14.512 0.262 5.406 1.00 97.00 92 ALA A N 1
ATOM 714 C CA . ALA A 1 92 ? -14.692 -0.075 3.995 1.00 97.00 92 ALA A CA 1
ATOM 715 C C . ALA A 1 92 ? -13.891 0.828 3.038 1.00 97.00 92 ALA A C 1
ATOM 717 O O . ALA A 1 92 ? -13.522 0.385 1.949 1.00 97.00 92 ALA A O 1
ATOM 718 N N . ARG A 1 93 ? -13.562 2.063 3.446 1.00 97.19 93 ARG A N 1
ATOM 719 C CA . ARG A 1 93 ? -12.755 3.007 2.649 1.00 97.19 93 ARG A CA 1
ATOM 720 C C . ARG A 1 93 ? -11.351 2.486 2.353 1.00 97.19 93 ARG A C 1
ATOM 722 O O . ARG A 1 93 ? -10.757 2.867 1.351 1.00 97.19 93 ARG A O 1
ATOM 729 N N . TRP A 1 94 ? -10.820 1.571 3.169 1.00 97.75 94 TRP A N 1
ATOM 730 C CA . TRP A 1 94 ? -9.545 0.911 2.873 1.00 97.75 94 TRP A CA 1
ATOM 731 C C . TRP A 1 94 ? -9.573 0.073 1.591 1.00 97.75 94 TRP A C 1
ATOM 733 O O . TRP A 1 94 ? -8.505 -0.236 1.062 1.00 97.75 94 TRP A O 1
ATOM 743 N N . GLY A 1 95 ? -10.757 -0.251 1.059 1.00 96.94 95 GLY A N 1
ATOM 744 C CA . GLY A 1 95 ? -10.908 -0.955 -0.216 1.00 96.94 95 GLY A CA 1
ATOM 745 C C . GLY A 1 95 ? -10.255 -0.216 -1.385 1.00 96.94 95 GLY A C 1
ATOM 746 O O . GLY A 1 95 ? -9.723 -0.855 -2.293 1.00 96.94 95 GLY A O 1
ATOM 747 N N . ASP A 1 96 ? -10.168 1.114 -1.312 1.00 97.44 96 ASP A N 1
ATOM 748 C CA . ASP A 1 96 ? -9.507 1.937 -2.328 1.00 97.44 96 ASP A CA 1
ATOM 749 C C . ASP A 1 96 ? -7.998 1.649 -2.435 1.00 97.44 96 ASP A C 1
ATOM 751 O O . ASP A 1 96 ? -7.376 1.972 -3.445 1.00 97.44 96 ASP A O 1
ATOM 755 N N . ALA A 1 97 ? -7.388 1.011 -1.427 1.00 97.31 97 ALA A N 1
ATOM 756 C CA . ALA A 1 97 ? -5.983 0.610 -1.455 1.00 97.31 97 ALA A CA 1
ATOM 757 C C . ALA A 1 97 ? -5.702 -0.596 -2.370 1.00 97.31 97 ALA A C 1
ATOM 759 O O . ALA A 1 97 ? -4.531 -0.873 -2.645 1.00 97.31 97 ALA A O 1
ATOM 760 N N . ALA A 1 98 ? -6.731 -1.310 -2.848 1.00 97.19 98 ALA A N 1
ATOM 761 C CA . ALA A 1 98 ? -6.575 -2.548 -3.616 1.00 97.19 98 ALA A CA 1
ATOM 762 C C . ALA A 1 98 ? -5.588 -2.445 -4.802 1.00 97.19 98 ALA A C 1
ATOM 764 O O . ALA A 1 98 ? -4.739 -3.329 -4.925 1.00 97.19 98 ALA A O 1
ATOM 765 N N . PRO A 1 99 ? -5.573 -1.368 -5.620 1.00 96.88 99 PRO A N 1
ATOM 766 C CA . PRO A 1 99 ? -4.606 -1.240 -6.714 1.00 96.88 99 PRO A CA 1
ATOM 767 C C . PRO A 1 99 ? -3.144 -1.164 -6.249 1.00 96.88 99 PRO A C 1
ATOM 769 O O . PRO A 1 99 ? -2.251 -1.628 -6.953 1.00 96.88 99 PRO A O 1
ATOM 772 N N . ILE A 1 100 ? -2.882 -0.588 -5.069 1.00 97.75 100 ILE A N 1
ATOM 773 C CA . ILE A 1 100 ? -1.529 -0.521 -4.491 1.00 97.75 100 ILE A CA 1
ATOM 774 C C . ILE A 1 100 ? -1.087 -1.917 -4.053 1.00 97.75 100 ILE A C 1
ATOM 776 O O . ILE A 1 100 ? 0.060 -2.299 -4.282 1.00 97.75 100 ILE A O 1
ATOM 780 N N . VAL A 1 101 ? -1.992 -2.657 -3.409 1.00 97.44 101 VAL A N 1
ATOM 781 C CA . VAL A 1 101 ? -1.723 -4.000 -2.882 1.00 97.44 101 VAL A CA 1
ATOM 782 C C . VAL A 1 101 ? -1.456 -4.970 -4.027 1.00 97.44 101 VAL A C 1
ATOM 784 O O . VAL A 1 101 ? -0.432 -5.642 -3.995 1.00 97.44 101 VAL A O 1
ATOM 787 N N . ALA A 1 102 ? -2.299 -4.964 -5.063 1.00 95.62 102 ALA A N 1
ATOM 788 C CA . ALA A 1 102 ? -2.130 -5.807 -6.246 1.00 95.62 102 ALA A CA 1
ATOM 789 C C . ALA A 1 102 ? -0.781 -5.559 -6.941 1.00 95.62 102 ALA A C 1
ATOM 791 O O . ALA A 1 102 ? 0.009 -6.484 -7.104 1.00 95.62 102 ALA A O 1
ATOM 792 N N . ALA A 1 103 ? -0.460 -4.297 -7.249 1.00 95.75 103 ALA A N 1
ATOM 793 C CA . ALA A 1 103 ? 0.807 -3.957 -7.896 1.00 95.75 103 ALA A CA 1
ATOM 794 C C . ALA A 1 103 ? 2.026 -4.344 -7.036 1.00 95.75 103 ALA A C 1
ATOM 796 O O . ALA A 1 103 ? 3.064 -4.763 -7.552 1.00 95.75 103 ALA A O 1
ATOM 797 N N . PHE A 1 104 ? 1.934 -4.182 -5.711 1.00 95.75 104 PHE A N 1
ATOM 798 C CA . PHE A 1 104 ? 3.008 -4.592 -4.810 1.00 95.75 104 PHE A CA 1
ATOM 799 C C . PHE A 1 104 ? 3.178 -6.115 -4.770 1.00 95.75 104 PHE A C 1
ATOM 801 O O . PHE A 1 104 ? 4.315 -6.582 -4.693 1.00 95.75 104 PHE A O 1
ATOM 808 N N . ASP A 1 105 ? 2.084 -6.874 -4.808 1.00 94.00 105 ASP A N 1
ATOM 809 C CA . ASP A 1 105 ? 2.122 -8.335 -4.773 1.00 94.00 105 ASP A CA 1
ATOM 810 C C . ASP A 1 105 ? 2.749 -8.906 -6.056 1.00 94.00 105 ASP A C 1
ATOM 812 O O . ASP A 1 105 ? 3.678 -9.711 -5.974 1.00 94.00 105 ASP A O 1
ATOM 816 N N . GLU A 1 106 ? 2.371 -8.375 -7.224 1.00 92.81 106 GLU A N 1
ATOM 817 C CA . GLU A 1 106 ? 2.999 -8.691 -8.519 1.00 92.81 106 GLU A CA 1
ATOM 818 C C . GLU A 1 106 ? 4.515 -8.422 -8.505 1.00 92.81 106 GLU A C 1
ATOM 820 O O . GLU A 1 106 ? 5.316 -9.272 -8.902 1.00 92.81 106 GLU A O 1
ATOM 825 N N . LEU A 1 107 ? 4.938 -7.264 -7.980 1.00 92.62 107 LEU A N 1
ATOM 826 C CA . LEU A 1 107 ? 6.358 -6.940 -7.820 1.00 92.62 107 LEU A CA 1
ATOM 827 C C . LEU A 1 107 ? 7.061 -7.894 -6.841 1.00 92.62 107 LEU A C 1
ATOM 829 O O . LEU A 1 107 ? 8.219 -8.258 -7.052 1.00 92.62 107 LEU A O 1
ATOM 833 N N . ARG A 1 108 ? 6.410 -8.244 -5.724 1.00 86.06 108 ARG A N 1
ATOM 834 C CA . ARG A 1 108 ? 6.998 -9.048 -4.642 1.00 86.06 108 ARG A CA 1
ATOM 835 C C . ARG A 1 108 ? 7.330 -10.460 -5.109 1.00 86.06 108 ARG A C 1
ATOM 837 O O . ARG A 1 108 ? 8.381 -10.970 -4.724 1.00 86.06 108 ARG A O 1
ATOM 844 N N . TYR A 1 109 ? 6.455 -11.061 -5.908 1.00 84.44 109 TYR A N 1
ATOM 845 C CA . TYR A 1 109 ? 6.674 -12.388 -6.479 1.00 84.44 109 TYR A CA 1
ATOM 846 C C . TYR A 1 109 ? 7.496 -12.361 -7.776 1.00 84.44 109 TYR A C 1
ATOM 848 O O . TYR A 1 109 ? 7.845 -13.413 -8.296 1.00 84.44 109 TYR A O 1
ATOM 856 N N . GLY A 1 110 ? 7.906 -11.173 -8.240 1.00 81.31 110 GLY A N 1
ATOM 857 C CA . GLY A 1 110 ? 8.751 -11.013 -9.425 1.00 81.31 110 GLY A CA 1
ATOM 858 C C . GLY A 1 110 ? 8.005 -11.224 -10.742 1.00 81.31 110 GLY A C 1
ATOM 859 O O . GLY A 1 110 ? 8.650 -11.402 -11.771 1.00 81.31 110 GLY A O 1
ATOM 860 N N . GLU A 1 111 ? 6.673 -11.187 -10.708 1.00 77.69 111 GLU A N 1
ATOM 861 C CA . GLU A 1 111 ? 5.803 -11.450 -11.856 1.00 77.69 111 GLU A CA 1
ATOM 862 C C . GLU A 1 111 ? 5.863 -10.303 -12.871 1.00 77.69 111 GLU A C 1
ATOM 864 O O . GLU A 1 111 ? 5.962 -10.523 -14.077 1.00 77.69 111 GLU A O 1
ATOM 869 N N . VAL A 1 112 ? 5.837 -9.055 -12.385 1.00 81.88 112 VAL A N 1
ATOM 870 C CA . VAL A 1 112 ? 5.802 -7.857 -13.234 1.00 81.88 112 VAL A CA 1
ATOM 871 C C . VAL A 1 112 ? 6.703 -6.766 -12.663 1.00 81.88 112 VAL A C 1
ATOM 873 O O . VAL A 1 112 ? 6.617 -6.391 -11.491 1.00 81.88 112 VAL A O 1
ATOM 876 N N . ALA A 1 113 ? 7.567 -6.207 -13.514 1.00 86.50 113 ALA A N 1
ATOM 877 C CA . ALA A 1 113 ? 8.287 -4.983 -13.191 1.00 86.50 113 ALA A CA 1
ATOM 878 C C . ALA A 1 113 ? 7.339 -3.781 -13.359 1.00 86.50 113 ALA A C 1
ATOM 880 O O . ALA A 1 113 ? 6.818 -3.578 -14.457 1.00 86.50 113 ALA A O 1
ATOM 881 N N . PRO A 1 114 ? 7.109 -2.968 -12.313 1.00 89.94 114 PRO A N 1
ATOM 882 C CA . PRO A 1 114 ? 6.188 -1.848 -12.411 1.00 89.94 114 PRO A CA 1
ATOM 883 C C . PRO A 1 114 ? 6.732 -0.781 -13.357 1.00 89.94 114 PRO A C 1
ATOM 885 O O . PRO A 1 114 ? 7.925 -0.473 -13.362 1.00 89.94 114 PRO A O 1
ATOM 888 N N . ASP A 1 115 ? 5.834 -0.171 -14.121 1.00 93.38 115 ASP A N 1
ATOM 889 C CA . ASP A 1 115 ? 6.143 0.970 -14.971 1.00 93.38 115 ASP A CA 1
ATOM 890 C C . ASP A 1 115 ? 5.828 2.307 -14.271 1.00 93.38 115 ASP A C 1
ATOM 892 O O . ASP A 1 115 ? 5.266 2.377 -13.170 1.00 93.38 115 ASP A O 1
ATOM 896 N N . ALA A 1 116 ? 6.206 3.412 -14.915 1.00 94.12 116 ALA A N 1
ATOM 897 C CA . ALA A 1 116 ? 5.982 4.752 -14.375 1.00 94.12 116 ALA A CA 1
ATOM 898 C C . ALA A 1 116 ? 4.486 5.087 -14.207 1.00 94.12 116 ALA A C 1
ATOM 900 O O . ALA A 1 116 ? 4.115 5.825 -13.287 1.00 94.12 116 ALA A O 1
ATOM 901 N N . ALA A 1 117 ? 3.620 4.541 -15.067 1.00 96.12 117 ALA A N 1
ATOM 902 C CA . ALA A 1 117 ? 2.177 4.752 -15.002 1.00 96.12 117 ALA A CA 1
ATOM 903 C C . ALA A 1 117 ? 1.563 4.070 -13.771 1.00 96.12 117 ALA A C 1
ATOM 905 O O . ALA A 1 117 ? 0.782 4.691 -13.047 1.00 96.12 117 ALA A O 1
ATOM 906 N N . THR A 1 118 ? 1.975 2.836 -13.481 1.00 96.19 118 THR A N 1
ATOM 907 C CA . THR A 1 118 ? 1.579 2.070 -12.293 1.00 96.19 118 THR A CA 1
ATOM 908 C C . THR A 1 118 ? 1.986 2.798 -11.020 1.00 96.19 118 THR A C 1
ATOM 910 O O . THR A 1 118 ? 1.163 2.998 -10.125 1.00 96.19 118 THR A O 1
ATOM 913 N N . VAL A 1 119 ? 3.228 3.289 -10.959 1.00 96.50 119 VAL A N 1
ATOM 914 C CA . VAL A 1 119 ? 3.712 4.076 -9.815 1.00 96.50 119 VAL A CA 1
ATOM 915 C C . VAL A 1 119 ? 2.913 5.369 -9.644 1.00 96.50 119 VAL A C 1
ATOM 917 O O . VAL A 1 119 ? 2.566 5.735 -8.521 1.00 96.50 119 VAL A O 1
ATOM 920 N N . THR A 1 120 ? 2.603 6.065 -10.738 1.00 97.94 120 THR A N 1
ATOM 921 C CA . THR A 1 120 ? 1.818 7.310 -10.702 1.00 97.94 120 THR A CA 1
ATOM 922 C C . THR A 1 120 ? 0.418 7.050 -10.157 1.00 97.94 120 THR A C 1
ATOM 924 O O . THR A 1 120 ? 0.012 7.689 -9.187 1.00 97.94 120 THR A O 1
ATOM 927 N N . ARG A 1 121 ? -0.266 6.028 -10.684 1.00 97.75 121 ARG A N 1
ATOM 928 C CA . ARG A 1 121 ? -1.584 5.603 -10.203 1.00 97.75 121 ARG A CA 1
ATOM 929 C C . ARG A 1 121 ? -1.545 5.237 -8.719 1.00 97.75 121 ARG A C 1
ATOM 931 O O . ARG A 1 121 ? -2.369 5.728 -7.961 1.00 97.75 121 ARG A O 1
ATOM 938 N N . ALA A 1 122 ? -0.550 4.466 -8.279 1.00 97.81 122 ALA A N 1
ATOM 939 C CA . ALA A 1 122 ? -0.392 4.087 -6.875 1.00 97.81 122 ALA A CA 1
ATOM 940 C C . ALA A 1 122 ? -0.178 5.302 -5.947 1.00 97.81 122 ALA A C 1
ATOM 942 O O . ALA A 1 122 ? -0.708 5.334 -4.834 1.00 97.81 122 ALA A O 1
ATOM 943 N N . ARG A 1 123 ? 0.563 6.329 -6.394 1.00 97.81 123 ARG A N 1
ATOM 944 C CA . ARG A 1 123 ? 0.732 7.588 -5.643 1.00 97.81 123 ARG A CA 1
ATOM 945 C C . ARG A 1 123 ? -0.581 8.347 -5.508 1.00 97.81 123 ARG A C 1
ATOM 947 O O . ARG A 1 123 ? -0.867 8.858 -4.425 1.00 97.81 123 ARG A O 1
ATOM 954 N N . ASP A 1 124 ? -1.349 8.436 -6.586 1.00 98.38 124 ASP A N 1
ATOM 955 C CA . ASP A 1 124 ? -2.628 9.141 -6.578 1.00 98.38 124 ASP A CA 1
ATOM 956 C C . ASP A 1 124 ? -3.672 8.387 -5.749 1.00 98.38 124 ASP A C 1
ATOM 958 O O . ASP A 1 124 ? -4.343 9.005 -4.926 1.00 98.38 124 ASP A O 1
ATOM 962 N N . THR A 1 125 ? -3.724 7.055 -5.848 1.00 98.44 125 THR A N 1
ATOM 963 C CA . THR A 1 125 ? -4.546 6.203 -4.977 1.00 98.44 125 THR A CA 1
ATOM 964 C C . THR A 1 125 ? -4.214 6.427 -3.504 1.00 98.44 125 THR A C 1
ATOM 966 O O . THR A 1 125 ? -5.119 6.662 -2.707 1.00 98.44 125 THR A O 1
ATOM 969 N N . LEU A 1 126 ? -2.926 6.429 -3.131 1.00 97.88 126 LEU A N 1
ATOM 970 C CA . LEU A 1 126 ? -2.528 6.662 -1.740 1.00 97.88 126 LEU A CA 1
ATOM 971 C C . LEU A 1 126 ? -2.947 8.061 -1.266 1.00 97.88 126 LEU A C 1
ATOM 973 O O . LEU A 1 126 ? -3.432 8.206 -0.148 1.00 97.88 126 LEU A O 1
ATOM 977 N N . ARG A 1 127 ? -2.788 9.089 -2.111 1.00 98.12 127 ARG A N 1
ATOM 978 C CA . ARG A 1 127 ? -3.191 10.465 -1.785 1.00 98.12 127 ARG A CA 1
ATOM 979 C C . ARG A 1 127 ? -4.702 10.571 -1.564 1.00 98.12 127 ARG A C 1
ATOM 981 O O . ARG A 1 127 ? -5.122 11.203 -0.598 1.00 98.12 127 ARG A O 1
ATOM 988 N N . SER A 1 128 ? -5.499 9.956 -2.435 1.00 97.69 128 SER A N 1
ATOM 989 C CA . SER A 1 128 ? -6.962 9.951 -2.338 1.00 97.69 128 SER A CA 1
ATOM 990 C C . SER A 1 128 ? -7.447 9.198 -1.101 1.00 97.69 128 SER A C 1
ATOM 992 O O . SER A 1 128 ? -8.287 9.718 -0.372 1.00 97.69 128 SER A O 1
ATOM 994 N N . LEU A 1 129 ? -6.859 8.035 -0.807 1.00 97.81 129 LEU A N 1
ATOM 995 C CA . LEU A 1 129 ? -7.153 7.265 0.403 1.00 97.81 129 LEU A CA 1
ATOM 996 C C . LEU A 1 129 ? -6.793 8.042 1.678 1.00 97.81 129 LEU A C 1
ATOM 998 O O . LEU A 1 129 ? -7.559 8.088 2.636 1.00 97.81 129 LEU A O 1
ATOM 1002 N N . GLU A 1 130 ? -5.629 8.698 1.705 1.00 96.81 130 GLU A N 1
ATOM 1003 C CA . GLU A 1 130 ? -5.250 9.544 2.839 1.00 96.81 130 GLU A CA 1
ATOM 1004 C C . GLU A 1 130 ? -6.228 10.701 3.064 1.00 96.81 130 GLU A C 1
ATOM 1006 O O . GLU A 1 130 ? -6.431 11.102 4.210 1.00 96.81 130 GLU A O 1
ATOM 1011 N N . ALA A 1 131 ? -6.796 11.262 1.995 1.00 96.56 131 ALA A N 1
ATOM 1012 C CA . ALA A 1 131 ? -7.804 12.307 2.096 1.00 96.56 131 ALA A CA 1
ATOM 1013 C C . ALA A 1 131 ? -9.143 11.745 2.595 1.00 96.56 131 ALA A C 1
ATOM 1015 O O . ALA A 1 131 ? -9.719 12.316 3.520 1.00 96.56 131 ALA A O 1
ATOM 1016 N N . SER A 1 132 ? -9.598 10.614 2.044 1.00 96.75 132 SER A N 1
ATOM 1017 C CA . SER A 1 132 ? -10.885 10.001 2.393 1.00 96.75 132 SER A CA 1
ATOM 1018 C C . SER A 1 132 ? -10.943 9.504 3.835 1.00 96.75 132 SER A C 1
ATOM 1020 O O . SER A 1 132 ? -12.010 9.538 4.436 1.00 96.75 132 SER A O 1
ATOM 1022 N N . LEU A 1 133 ? -9.816 9.080 4.414 1.00 94.00 133 LEU A N 1
ATOM 1023 C CA . LEU A 1 133 ? -9.728 8.619 5.806 1.00 94.00 133 LEU A CA 1
ATOM 1024 C C . LEU A 1 133 ? -9.589 9.754 6.839 1.00 94.00 133 LEU A C 1
ATOM 1026 O O . LEU A 1 133 ? -9.661 9.491 8.038 1.00 94.00 133 LEU A O 1
ATOM 1030 N N . ARG A 1 134 ? -9.340 11.001 6.409 1.00 89.88 134 ARG A N 1
ATOM 1031 C CA . ARG A 1 134 ? -9.281 12.175 7.307 1.00 89.88 134 ARG A CA 1
ATOM 1032 C C . ARG A 1 134 ? -10.639 12.841 7.516 1.00 89.88 134 ARG A C 1
ATOM 1034 O O . ARG A 1 134 ? -10.791 13.551 8.508 1.00 89.88 134 ARG A O 1
ATOM 1041 N N . THR A 1 135 ? -11.552 12.674 6.565 1.00 82.31 135 THR A N 1
ATOM 1042 C CA . THR A 1 135 ? -12.936 13.166 6.615 1.00 82.31 135 THR A CA 1
ATOM 1043 C C . THR A 1 135 ? -13.829 12.197 7.366 1.00 82.31 135 THR A C 1
ATOM 1045 O O . THR A 1 135 ? -14.686 12.682 8.127 1.00 82.31 135 THR A O 1
#

Foldseek 3Di:
DDDDDDDDDDDDPPDDPPPDPDPDQDPVNVVCVVDDPPDPDDDFQDQPVFLLSLLSRLVVVVQVVCCVLPLHHADPPAQLVNSLVSVCVVPVLSVLQVLSSVVNVCVVVPNDRDDPVSSVVSVVSSVVSVVVSVD

Radius of gyration: 23.47 Å; chains: 1; bounding box: 55×58×56 Å

Secondary structure (DSSP, 8-state):
------------TT--------SS--HHHHHHHHS------PPPPP--SSHHHHHHHHHHHHHHHHHHHSS-PPPTTS-HHHHHHHHHHH-GGGGGGHHHHHHHHHHHTTS-PPPHHHHHHHHHHHHHHHHHTT-

Sequence (135 aa):
ERMVRERRIALPIGAELERGATDGLSLGATLASLLPRRRSRRRGPHDDGTPAGALRAIYWRLLGLAERLGPGWREPAETPDEHARRLVLADARWGDAAPIVAAFDELRYGEVAPDAATVTRARDTLRSLEASLRT

pLDDT: mean 81.87, std 19.23, range [35.41, 98.44]